Protein AF-A0A2V8PP29-F1 (afdb_monomer_lite)

Structure (mmCIF, N/CA/C/O backbone):
data_AF-A0A2V8PP29-F1
#
_entry.id   AF-A0A2V8PP29-F1
#
loop_
_atom_site.group_PDB
_atom_site.id
_atom_site.type_symbol
_atom_site.label_atom_id
_atom_site.label_alt_id
_atom_site.label_comp_id
_atom_site.label_asym_id
_atom_site.label_entity_id
_atom_site.label_seq_id
_atom_site.pdbx_PDB_ins_code
_atom_site.Cartn_x
_atom_site.Cartn_y
_atom_site.Cartn_z
_atom_site.occupancy
_atom_site.B_iso_or_equiv
_atom_site.auth_seq_id
_atom_site.auth_comp_id
_atom_site.auth_asym_id
_atom_site.auth_atom_id
_atom_site.pdbx_PDB_model_num
ATOM 1 N N . MET A 1 1 ? 47.567 -2.500 -48.270 1.00 52.38 1 MET A N 1
ATOM 2 C CA . MET A 1 1 ? 46.408 -1.607 -48.000 1.00 52.38 1 MET A CA 1
ATOM 3 C C . MET A 1 1 ? 45.112 -2.353 -47.599 1.00 52.38 1 MET A C 1
ATOM 5 O O . MET A 1 1 ? 44.033 -1.820 -47.806 1.00 52.38 1 MET A O 1
ATOM 9 N N . ARG A 1 2 ? 45.159 -3.547 -46.975 1.00 55.22 2 ARG A N 1
ATOM 10 C CA . ARG A 1 2 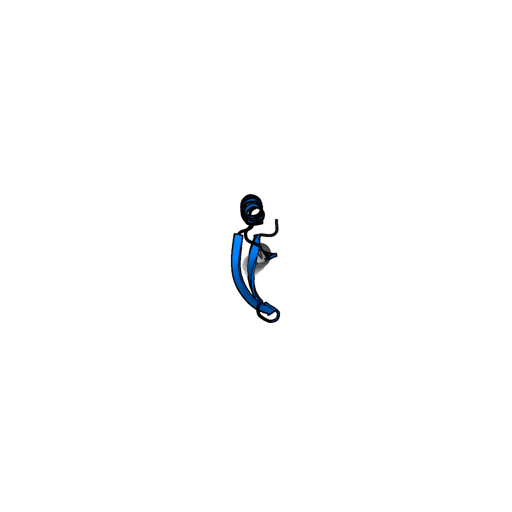? 43.946 -4.342 -46.649 1.00 55.22 2 ARG A CA 1
ATOM 11 C C . ARG A 1 2 ? 43.369 -4.135 -45.236 1.00 55.22 2 ARG A C 1
ATOM 13 O O . ARG A 1 2 ? 42.292 -4.638 -44.964 1.00 55.22 2 ARG A O 1
ATOM 20 N N . SER A 1 3 ? 44.036 -3.395 -44.346 1.00 60.62 3 SER A N 1
ATOM 21 C CA . SER A 1 3 ? 43.660 -3.268 -42.920 1.00 60.62 3 SER A CA 1
ATOM 22 C C . SER A 1 3 ? 42.709 -2.108 -42.585 1.00 60.62 3 SER A C 1
ATOM 24 O O . SER A 1 3 ? 42.136 -2.079 -41.499 1.00 60.62 3 SER A O 1
ATOM 26 N N . ARG A 1 4 ? 42.520 -1.149 -43.500 1.00 62.78 4 ARG A N 1
ATOM 27 C CA . ARG A 1 4 ? 41.631 0.012 -43.312 1.00 62.78 4 ARG A CA 1
ATOM 28 C C . ARG A 1 4 ? 40.140 -0.339 -43.138 1.00 62.78 4 ARG A C 1
ATOM 30 O O . ARG A 1 4 ? 39.552 0.210 -42.211 1.00 62.78 4 ARG A O 1
ATOM 37 N N . PRO A 1 5 ? 39.529 -1.245 -43.931 1.00 70.62 5 PRO A N 1
ATOM 38 C CA . PRO A 1 5 ? 38.112 -1.574 -43.749 1.00 70.62 5 PRO A CA 1
ATOM 39 C C . PRO A 1 5 ? 37.854 -2.320 -42.434 1.00 70.62 5 PRO A C 1
ATOM 41 O O . PRO A 1 5 ? 36.874 -2.039 -41.755 1.00 70.62 5 PRO A O 1
ATOM 44 N N . TYR A 1 6 ? 38.776 -3.190 -42.007 1.00 74.31 6 TYR A N 1
ATOM 45 C CA . TYR A 1 6 ? 38.668 -3.895 -40.725 1.00 74.31 6 TYR A CA 1
ATOM 46 C C . TYR A 1 6 ? 38.729 -2.946 -39.527 1.00 74.31 6 TYR A C 1
ATOM 48 O O . TYR A 1 6 ? 37.986 -3.126 -38.568 1.00 74.31 6 TYR A O 1
ATOM 56 N N . ARG A 1 7 ? 39.561 -1.897 -39.591 1.00 76.12 7 ARG A N 1
ATOM 57 C CA . ARG A 1 7 ? 39.602 -0.860 -38.549 1.00 76.12 7 ARG A CA 1
ATOM 58 C C . ARG A 1 7 ? 38.285 -0.087 -38.461 1.00 76.12 7 ARG A C 1
ATOM 60 O O . ARG A 1 7 ? 37.831 0.179 -37.357 1.00 76.12 7 ARG A O 1
ATOM 67 N N . LEU A 1 8 ? 37.659 0.227 -39.596 1.00 80.62 8 LEU A N 1
ATOM 68 C CA . LEU A 1 8 ? 36.359 0.909 -39.622 1.00 80.62 8 LEU A CA 1
ATOM 69 C C . LEU A 1 8 ? 35.234 0.031 -39.058 1.00 80.62 8 LEU A C 1
ATOM 71 O O . LEU A 1 8 ? 34.430 0.516 -38.267 1.00 80.62 8 LEU A O 1
ATOM 75 N N . LEU A 1 9 ? 35.215 -1.262 -39.395 1.00 83.56 9 LEU A N 1
ATOM 76 C CA . LEU A 1 9 ? 34.246 -2.215 -38.842 1.00 83.56 9 LEU A CA 1
ATOM 77 C C . LEU A 1 9 ? 34.394 -2.375 -37.325 1.00 83.56 9 LEU A C 1
ATOM 79 O O . LEU A 1 9 ? 33.399 -2.420 -36.608 1.00 83.56 9 LEU A O 1
ATOM 83 N N . LEU A 1 10 ? 35.631 -2.412 -36.828 1.00 85.69 10 LEU A N 1
ATOM 84 C CA . LEU A 1 10 ? 35.913 -2.557 -35.400 1.00 85.69 10 LEU A CA 1
ATOM 85 C C . LEU A 1 10 ? 35.485 -1.306 -34.615 1.00 85.69 10 LEU A C 1
ATOM 87 O O . LEU A 1 10 ? 34.885 -1.420 -33.550 1.00 85.69 10 LEU A O 1
ATOM 91 N N . VAL A 1 11 ? 35.705 -0.112 -35.176 1.00 86.06 11 VAL A N 1
ATOM 92 C CA . VAL A 1 11 ? 35.215 1.149 -34.595 1.00 86.06 11 VAL A CA 1
ATOM 93 C C . VAL A 1 11 ? 33.685 1.198 -34.587 1.00 86.06 11 VAL A C 1
ATOM 95 O O . VAL A 1 11 ? 33.099 1.557 -33.569 1.00 86.06 11 VAL A O 1
ATOM 98 N N . ALA A 1 12 ? 33.028 0.783 -35.672 1.00 85.06 12 ALA A N 1
ATOM 99 C CA . ALA A 1 12 ? 31.568 0.721 -35.730 1.00 85.06 12 ALA A CA 1
ATOM 100 C C . ALA A 1 12 ? 30.990 -0.255 -34.689 1.00 85.06 12 ALA A C 1
ATOM 102 O O . ALA A 1 12 ? 30.021 0.077 -34.007 1.00 85.06 12 ALA A O 1
ATOM 103 N N . ALA A 1 13 ? 31.621 -1.419 -34.508 1.00 86.38 13 ALA A N 1
ATOM 104 C CA . ALA A 1 13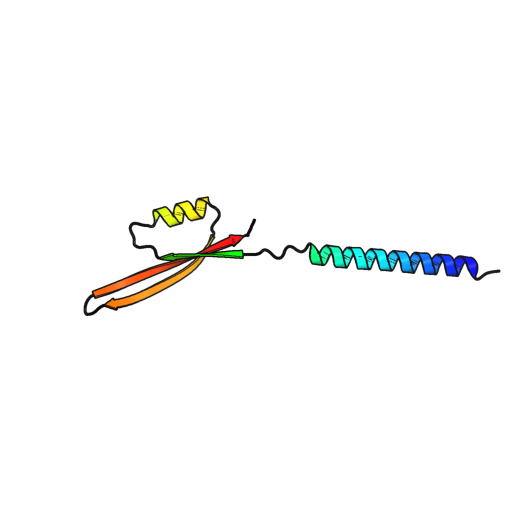 ? 31.229 -2.393 -33.493 1.00 86.38 13 ALA A CA 1
ATOM 105 C C . ALA A 1 13 ? 31.397 -1.846 -32.064 1.00 86.38 13 ALA A C 1
ATOM 107 O O . ALA A 1 13 ? 30.505 -2.019 -31.235 1.00 86.38 13 ALA A O 1
ATOM 108 N N . LEU A 1 14 ? 32.496 -1.137 -31.783 1.00 88.44 14 LEU A N 1
ATOM 109 C CA . LEU A 1 14 ? 32.732 -0.497 -30.483 1.00 88.44 14 LEU A CA 1
ATOM 110 C C . LEU A 1 14 ? 31.696 0.588 -30.172 1.00 88.44 14 LEU A C 1
ATOM 112 O O . LEU A 1 14 ? 31.171 0.631 -29.061 1.00 88.44 14 LEU A O 1
ATOM 116 N N . ILE A 1 15 ? 31.370 1.4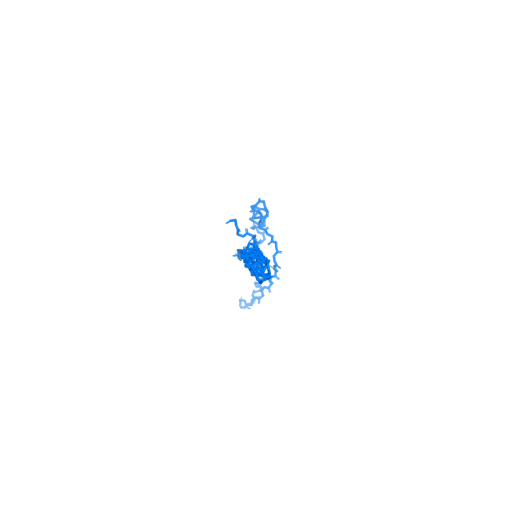39 -31.150 1.00 88.44 15 ILE A N 1
ATOM 117 C CA . ILE A 1 15 ? 30.349 2.485 -30.991 1.00 88.44 15 ILE A CA 1
ATOM 118 C C . ILE A 1 15 ? 28.971 1.852 -30.760 1.00 88.44 15 ILE A C 1
ATOM 120 O O . ILE A 1 15 ? 28.247 2.275 -29.861 1.00 88.44 15 ILE A O 1
ATOM 124 N N . GLY A 1 16 ? 28.628 0.807 -31.519 1.00 87.19 16 GLY A N 1
ATOM 125 C CA . GLY A 1 16 ? 27.386 0.058 -31.327 1.00 87.19 16 GLY A CA 1
ATOM 126 C C . GLY A 1 16 ? 27.281 -0.555 -29.927 1.00 87.19 16 GLY A C 1
ATOM 127 O O . GLY A 1 16 ? 26.256 -0.400 -29.267 1.00 87.19 16 GLY A O 1
ATOM 128 N N . ALA A 1 17 ? 28.355 -1.176 -29.432 1.00 86.12 17 ALA A N 1
ATOM 129 C CA . ALA A 1 17 ? 28.398 -1.744 -28.085 1.00 86.12 17 ALA A CA 1
ATOM 130 C C . ALA A 1 17 ? 28.243 -0.672 -26.990 1.00 86.12 17 ALA A C 1
ATOM 132 O O . ALA A 1 17 ? 27.493 -0.870 -26.037 1.00 86.12 17 ALA A O 1
ATOM 133 N N . LEU A 1 18 ? 28.890 0.487 -27.148 1.00 87.31 18 LEU A N 1
ATOM 134 C CA . LEU A 1 18 ? 28.755 1.625 -26.231 1.00 87.31 18 LEU A CA 1
ATOM 135 C C . LEU A 1 18 ? 27.318 2.156 -26.167 1.00 87.31 18 LEU A C 1
ATOM 137 O O . LEU A 1 18 ? 26.806 2.402 -25.075 1.00 87.31 18 LEU A O 1
ATOM 141 N N . LEU A 1 19 ? 26.652 2.294 -27.316 1.00 84.75 19 LEU A N 1
ATOM 142 C CA . LEU A 1 19 ? 25.259 2.745 -27.385 1.00 84.75 19 LEU A CA 1
ATOM 143 C C . LEU A 1 19 ? 24.300 1.743 -26.728 1.00 84.75 19 LEU A C 1
ATOM 145 O O . LEU A 1 19 ? 23.395 2.149 -25.997 1.00 84.75 19 LEU A O 1
ATOM 149 N N . LEU A 1 20 ? 24.528 0.442 -26.928 1.00 84.50 20 LEU A N 1
ATOM 150 C CA . LEU A 1 20 ? 23.742 -0.607 -26.277 1.00 84.50 20 LEU A CA 1
ATOM 151 C C . LEU A 1 20 ? 23.927 -0.577 -24.755 1.00 84.50 20 LEU A C 1
ATOM 153 O O . LEU A 1 20 ? 22.933 -0.522 -24.032 1.00 84.50 20 LEU A O 1
ATOM 157 N N . CYS A 1 21 ? 25.165 -0.504 -24.258 1.00 82.31 21 CYS A N 1
ATOM 158 C CA . CYS A 1 21 ? 25.440 -0.374 -22.823 1.00 82.31 21 CYS A CA 1
ATOM 159 C C . CYS A 1 21 ? 24.784 0.875 -22.215 1.00 82.31 21 CYS A C 1
ATOM 161 O O . CYS A 1 21 ? 24.227 0.810 -21.119 1.00 82.31 21 CYS A O 1
ATOM 163 N N . TRP A 1 22 ? 24.794 2.001 -22.936 1.00 79.69 22 TRP A N 1
ATOM 164 C CA . TRP A 1 22 ? 24.135 3.228 -22.487 1.00 79.69 22 TRP A CA 1
ATOM 165 C C . TRP A 1 22 ? 22.614 3.067 -22.398 1.00 79.69 22 TRP A C 1
ATOM 167 O O . TRP A 1 22 ? 21.998 3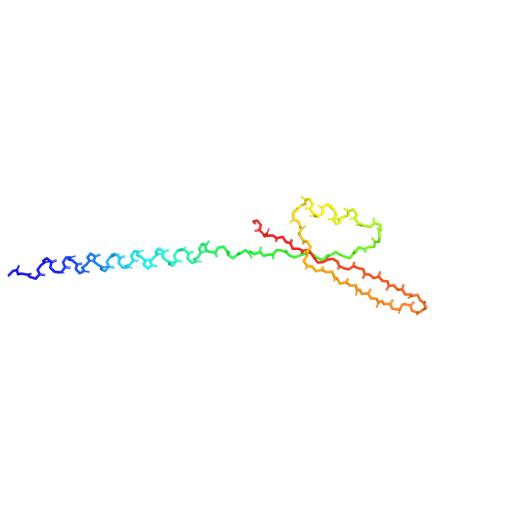.520 -21.432 1.00 79.69 22 TRP A O 1
ATOM 177 N N . SER A 1 23 ? 21.998 2.406 -23.382 1.00 75.75 23 SER A N 1
ATOM 178 C CA . SER A 1 23 ? 20.551 2.166 -23.394 1.00 75.75 23 SER A CA 1
ATOM 179 C C . SER A 1 23 ? 20.099 1.260 -22.245 1.00 75.75 23 SER A C 1
ATOM 181 O O . SER A 1 23 ? 19.132 1.594 -21.563 1.00 75.75 23 SER A O 1
ATOM 183 N N . VAL A 1 24 ? 20.848 0.188 -21.955 1.00 74.69 24 VAL A N 1
ATOM 184 C CA . VAL A 1 24 ? 20.568 -0.727 -20.836 1.00 74.69 24 VAL A CA 1
ATOM 185 C C . VAL A 1 24 ? 20.695 0.003 -19.498 1.00 74.69 24 VAL A C 1
ATOM 187 O O . VAL A 1 24 ? 19.777 -0.046 -18.682 1.00 74.69 24 VAL A O 1
ATOM 190 N N . TYR A 1 25 ? 21.772 0.770 -19.304 1.00 71.06 25 TYR A N 1
ATOM 191 C CA . TYR A 1 25 ? 21.977 1.549 -18.080 1.00 71.06 25 TYR A CA 1
ATOM 192 C C . TYR A 1 25 ? 20.894 2.625 -17.871 1.00 71.06 25 TYR A C 1
ATOM 194 O O . TYR A 1 25 ? 20.413 2.846 -16.756 1.00 71.06 25 TYR A O 1
ATOM 202 N N . ALA A 1 26 ? 20.465 3.295 -18.945 1.00 65.56 26 ALA A N 1
ATOM 203 C CA . ALA A 1 26 ? 19.375 4.267 -18.886 1.00 65.56 26 ALA A CA 1
ATOM 204 C C . ALA A 1 26 ? 18.016 3.607 -18.588 1.00 65.56 26 ALA A C 1
ATOM 206 O O . ALA A 1 26 ? 17.178 4.208 -17.911 1.00 65.56 26 ALA A O 1
ATOM 207 N N . GLN A 1 27 ? 17.798 2.381 -19.069 1.00 61.62 27 GLN A N 1
ATOM 208 C CA . GLN A 1 27 ? 16.569 1.625 -18.846 1.00 61.62 27 GLN A CA 1
ATOM 209 C C . GLN A 1 27 ? 16.477 1.088 -17.411 1.00 61.62 27 GLN A C 1
ATOM 211 O O . GLN A 1 27 ? 15.413 1.195 -16.803 1.00 61.62 27 GLN A O 1
ATOM 216 N N . GLU A 1 28 ? 17.582 0.627 -16.817 1.00 59.66 28 GLU A N 1
ATOM 217 C CA . GLU A 1 28 ? 17.625 0.241 -15.396 1.00 59.66 28 GLU A CA 1
ATOM 218 C C . GLU A 1 28 ? 17.304 1.417 -14.465 1.00 59.66 28 GLU A C 1
ATOM 220 O O . GLU A 1 28 ? 16.536 1.262 -13.517 1.00 59.66 28 GLU A O 1
ATOM 225 N N . LYS A 1 29 ? 17.793 2.628 -14.768 1.00 56.75 29 LYS A N 1
ATOM 226 C CA . LYS A 1 29 ? 17.434 3.835 -13.999 1.00 56.75 29 LYS A CA 1
ATOM 227 C C . LYS A 1 29 ? 15.966 4.243 -14.136 1.00 56.75 29 LYS A C 1
ATOM 229 O O . LYS A 1 29 ? 15.439 4.892 -13.235 1.00 56.75 29 LYS A O 1
ATOM 234 N N . LYS A 1 30 ? 15.310 3.890 -15.245 1.00 54.81 30 LYS A N 1
ATOM 235 C CA . LYS A 1 30 ? 13.881 4.152 -15.477 1.00 54.81 30 LYS A CA 1
ATOM 236 C C . LYS A 1 30 ? 12.964 3.041 -14.970 1.00 54.81 30 LYS A C 1
ATOM 238 O O . LYS A 1 30 ? 11.751 3.244 -14.988 1.00 54.81 30 LYS A O 1
ATOM 243 N N . SER A 1 31 ? 13.505 1.914 -14.498 1.00 53.25 31 SER A N 1
ATOM 244 C CA . SER A 1 31 ? 12.735 0.892 -13.787 1.00 53.25 31 SER A CA 1
ATOM 245 C C . SER A 1 31 ? 12.300 1.464 -12.442 1.00 53.25 31 SER A C 1
ATOM 247 O O . SER A 1 31 ? 12.982 1.359 -11.424 1.00 53.25 31 SER A O 1
ATOM 249 N N . SER A 1 32 ? 11.174 2.166 -12.507 1.00 57.28 32 SER A N 1
ATOM 250 C CA . SER A 1 32 ? 10.466 2.877 -11.460 1.00 57.28 32 SER A CA 1
ATOM 251 C C . SER A 1 32 ? 10.578 2.168 -10.118 1.00 57.28 32 SER A C 1
ATOM 253 O O . SER A 1 32 ? 9.886 1.183 -9.846 1.00 57.28 32 SER A O 1
ATOM 255 N N . ARG A 1 33 ? 11.430 2.695 -9.242 1.00 64.25 33 ARG A N 1
ATOM 256 C CA . ARG A 1 33 ? 11.349 2.372 -7.826 1.00 64.25 33 ARG A CA 1
ATOM 257 C C . ARG A 1 33 ? 10.045 2.997 -7.344 1.00 64.25 33 ARG A C 1
ATOM 259 O O . ARG A 1 33 ? 10.010 4.193 -7.083 1.00 64.25 33 ARG A O 1
ATOM 266 N N . ILE A 1 34 ? 8.965 2.216 -7.325 1.00 68.88 34 ILE A N 1
ATOM 267 C CA . ILE A 1 34 ? 7.681 2.648 -6.770 1.00 68.88 34 ILE A CA 1
ATOM 268 C C . ILE A 1 34 ? 7.955 2.955 -5.301 1.00 68.88 34 ILE A C 1
ATOM 270 O O . ILE A 1 34 ? 8.173 2.054 -4.488 1.00 68.88 34 ILE A O 1
ATOM 274 N N . VAL A 1 35 ? 8.059 4.242 -4.985 1.00 79.88 35 VAL A N 1
ATOM 275 C CA . VAL A 1 35 ? 8.222 4.702 -3.612 1.00 79.88 35 VAL A CA 1
ATOM 276 C C . VAL A 1 35 ? 6.843 4.613 -2.981 1.00 79.88 35 VAL A C 1
ATOM 278 O O . VAL A 1 35 ? 5.894 5.197 -3.488 1.00 79.88 35 VAL A O 1
ATOM 281 N N . TRP A 1 36 ? 6.719 3.847 -1.905 1.00 85.88 36 TRP A N 1
ATOM 282 C CA . TRP A 1 36 ? 5.460 3.699 -1.186 1.00 85.88 36 TRP A CA 1
ATOM 283 C C . TRP A 1 36 ? 5.397 4.704 -0.040 1.00 85.88 36 TRP A C 1
ATOM 285 O O . TRP A 1 36 ? 6.337 4.816 0.748 1.00 85.88 36 TRP A O 1
ATOM 295 N N . GLU A 1 37 ? 4.286 5.427 0.054 1.00 87.44 37 GLU A N 1
ATOM 296 C CA . GLU A 1 37 ? 3.924 6.212 1.231 1.00 87.44 37 GLU A CA 1
ATOM 297 C C . GLU A 1 37 ? 3.109 5.334 2.174 1.00 87.44 37 GLU A C 1
ATOM 299 O O . GLU A 1 37 ? 2.257 4.572 1.718 1.00 87.44 37 GLU A O 1
ATOM 304 N N . TYR A 1 38 ? 3.350 5.452 3.481 1.00 87.56 38 TYR A N 1
ATOM 305 C CA . TYR A 1 38 ? 2.639 4.694 4.508 1.00 87.56 38 TYR A CA 1
ATOM 306 C C . TYR A 1 38 ? 1.956 5.642 5.489 1.00 87.56 38 TYR A C 1
ATOM 308 O O . TYR A 1 38 ? 2.532 6.654 5.889 1.00 87.56 38 TYR A O 1
ATOM 316 N N . ARG A 1 39 ? 0.734 5.299 5.899 1.00 85.56 39 ARG A N 1
ATOM 317 C CA . ARG A 1 39 ? -0.043 6.040 6.896 1.00 85.56 39 ARG A CA 1
ATOM 318 C C . ARG A 1 39 ? -0.684 5.062 7.873 1.00 85.56 39 ARG A C 1
ATOM 320 O O . ARG A 1 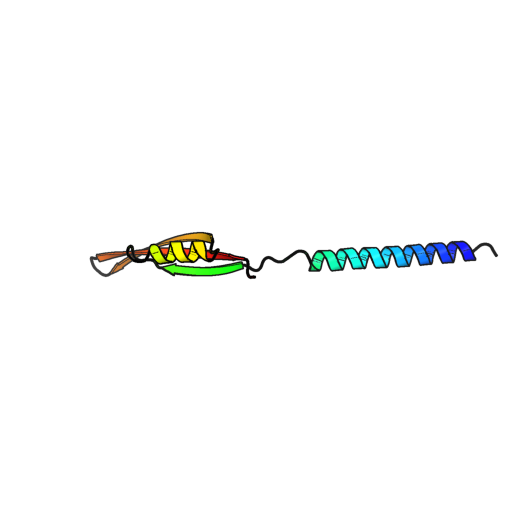39 ? -1.276 4.072 7.463 1.00 85.56 39 ARG A O 1
ATOM 327 N N . MET A 1 40 ? -0.575 5.356 9.163 1.00 86.94 40 MET A N 1
ATOM 328 C CA . MET A 1 40 ? -1.216 4.599 10.236 1.00 86.94 40 MET A CA 1
ATOM 329 C C . MET A 1 40 ? -2.429 5.379 10.742 1.00 86.94 40 MET A C 1
ATOM 331 O O . MET A 1 40 ? -2.331 6.586 10.961 1.00 86.94 40 MET A O 1
ATOM 335 N N . VAL A 1 41 ? -3.554 4.694 10.934 1.00 84.94 41 VAL A N 1
ATOM 336 C CA . VAL A 1 41 ? -4.775 5.273 11.502 1.00 84.94 41 VAL A CA 1
ATOM 337 C C . VAL A 1 41 ? -5.307 4.333 12.576 1.00 84.94 41 VAL A C 1
ATOM 339 O O . VAL A 1 41 ? -5.649 3.188 12.292 1.00 84.94 41 VAL A O 1
ATOM 342 N N . SER A 1 42 ? -5.371 4.808 13.816 1.00 80.69 42 SER A N 1
ATOM 343 C CA . SER A 1 42 ? -6.123 4.150 14.884 1.00 80.69 42 SER A CA 1
ATOM 344 C C . SER A 1 42 ? -7.571 4.610 14.795 1.00 80.69 42 SER A C 1
ATOM 346 O O . SER A 1 42 ? -7.823 5.807 14.895 1.00 80.69 42 SER A O 1
ATOM 348 N N . VAL A 1 43 ? -8.503 3.688 14.585 1.00 72.00 43 VAL A N 1
ATOM 349 C CA . VAL A 1 43 ? -9.920 4.018 14.390 1.00 72.00 43 VAL A CA 1
ATOM 350 C C . VAL A 1 43 ? -10.698 3.467 15.577 1.00 72.00 43 VAL A C 1
ATOM 352 O O . VAL A 1 43 ? -10.678 2.260 15.829 1.00 72.00 43 VAL A O 1
ATOM 355 N N . GLN A 1 44 ? -11.379 4.347 16.312 1.00 68.56 44 GLN A N 1
ATOM 356 C CA . GLN A 1 44 ? -12.501 3.945 17.165 1.00 68.56 44 GLN A CA 1
ATOM 357 C C . GLN A 1 44 ? -13.747 3.792 16.282 1.00 68.56 44 GLN A C 1
ATOM 359 O O . GLN A 1 44 ? -13.813 4.411 15.227 1.00 68.56 44 GLN A O 1
ATOM 364 N N . TRP A 1 45 ? -14.717 2.953 16.658 1.00 64.00 45 TRP A N 1
ATOM 365 C CA . TRP A 1 45 ? -15.848 2.560 15.793 1.00 64.00 45 TRP A CA 1
ATOM 366 C C . TRP A 1 45 ? -16.611 3.727 15.119 1.00 64.00 45 TRP A C 1
ATOM 368 O O . TRP A 1 45 ? -17.138 3.532 14.028 1.00 64.00 45 TRP A O 1
ATOM 378 N N . ASP A 1 46 ? -16.597 4.935 15.692 1.00 64.75 46 ASP A N 1
ATOM 379 C CA . ASP A 1 46 ? -17.192 6.150 15.103 1.00 64.75 46 ASP A CA 1
ATOM 380 C C . ASP A 1 46 ? -16.387 6.779 13.946 1.00 64.75 46 ASP A C 1
ATOM 382 O O . ASP A 1 46 ? -16.897 7.615 13.204 1.00 64.75 46 ASP A O 1
ATOM 386 N N . GLU A 1 47 ? -15.133 6.382 13.740 1.00 71.00 47 GLU A N 1
ATOM 387 C CA . GLU A 1 47 ? -14.222 7.000 12.768 1.00 71.00 47 GLU A CA 1
ATOM 388 C C . GLU A 1 47 ? -14.042 6.176 11.480 1.00 71.00 47 GLU A C 1
ATOM 390 O O . GLU A 1 47 ? -13.150 6.452 10.676 1.00 71.00 47 GLU A O 1
ATOM 395 N N . ILE A 1 48 ? -14.893 5.168 11.248 1.00 74.25 48 ILE A N 1
ATOM 396 C CA . ILE A 1 48 ? -14.841 4.303 10.052 1.00 74.25 48 ILE A CA 1
ATOM 397 C C . ILE A 1 48 ? -14.992 5.119 8.756 1.00 74.25 48 ILE A C 1
ATOM 399 O O . ILE A 1 48 ? -14.386 4.782 7.736 1.00 74.25 48 ILE A O 1
ATOM 403 N N . SER A 1 49 ? -15.727 6.233 8.796 1.00 79.62 49 SER A N 1
ATOM 404 C CA . SER A 1 49 ? -15.863 7.173 7.675 1.00 79.62 49 SER A CA 1
ATOM 405 C C . SER A 1 49 ? -14.511 7.683 7.158 1.00 79.62 49 SER A C 1
ATOM 407 O O . SER A 1 49 ? -14.315 7.759 5.944 1.00 79.62 49 SER A O 1
ATOM 409 N N . LYS A 1 50 ? -13.530 7.909 8.045 1.00 82.50 50 LYS A N 1
ATOM 410 C CA . LYS A 1 50 ? -12.173 8.339 7.665 1.00 82.50 50 LYS A CA 1
ATOM 411 C C . LYS A 1 50 ? -11.447 7.293 6.814 1.00 82.50 50 LYS A C 1
ATOM 413 O O . LYS A 1 50 ? -10.692 7.660 5.918 1.00 82.50 50 LYS A O 1
ATOM 418 N N . LEU A 1 51 ? -11.667 5.993 7.046 1.00 83.19 51 LEU A N 1
ATOM 419 C CA . LEU A 1 51 ? -11.068 4.936 6.214 1.00 83.19 51 LEU A CA 1
ATOM 420 C C . LEU A 1 51 ? -11.638 4.951 4.795 1.00 83.19 51 LEU A C 1
ATOM 422 O O . LEU A 1 51 ? -10.885 4.789 3.835 1.00 83.19 51 LEU A O 1
ATOM 426 N N . SER A 1 52 ? -12.945 5.188 4.660 1.00 85.00 52 SER A N 1
ATOM 427 C CA . SER A 1 52 ? -13.598 5.301 3.353 1.00 85.00 52 SER A CA 1
ATOM 428 C C . SER A 1 52 ? -13.070 6.499 2.559 1.00 85.00 52 SER A C 1
ATOM 430 O O . SER A 1 52 ? -12.801 6.376 1.364 1.00 85.00 52 SER A O 1
ATOM 432 N N . GLU A 1 53 ? -12.874 7.646 3.214 1.00 88.12 53 GLU A N 1
ATOM 433 C CA . GLU A 1 53 ? -12.279 8.835 2.589 1.00 88.12 53 GLU A CA 1
ATOM 434 C C . GLU A 1 53 ? -10.837 8.583 2.127 1.00 88.12 53 GLU A C 1
ATOM 436 O O . GLU A 1 53 ? -10.452 8.986 1.029 1.00 88.12 53 GLU A O 1
ATOM 441 N N . LEU A 1 54 ? -10.038 7.874 2.930 1.00 87.88 54 LEU A N 1
ATOM 442 C CA . LEU A 1 54 ? -8.666 7.514 2.566 1.00 87.88 54 LEU A CA 1
ATOM 443 C C . LEU A 1 54 ? -8.638 6.560 1.366 1.00 87.88 54 LEU A C 1
ATOM 445 O O . LEU A 1 54 ? -7.819 6.749 0.465 1.00 87.88 54 LEU A O 1
ATOM 449 N N . GLY A 1 55 ? -9.571 5.607 1.297 1.00 85.62 55 GLY A N 1
ATOM 450 C CA . GLY A 1 55 ? -9.762 4.761 0.118 1.00 85.62 55 GLY A CA 1
ATOM 451 C C . GLY A 1 55 ? -10.039 5.579 -1.147 1.00 85.62 55 GLY A C 1
ATOM 452 O O . GLY A 1 55 ? -9.399 5.365 -2.175 1.00 85.62 55 GLY A O 1
ATOM 453 N N . ALA A 1 56 ? -10.911 6.591 -1.062 1.00 87.94 56 ALA A N 1
ATOM 454 C CA . ALA A 1 56 ? -11.189 7.501 -2.178 1.00 87.94 56 ALA A CA 1
ATOM 455 C C . ALA A 1 56 ? -9.967 8.350 -2.592 1.00 87.94 56 ALA A C 1
ATOM 457 O O . ALA A 1 56 ? -9.824 8.705 -3.759 1.00 87.94 56 ALA A O 1
ATOM 458 N N . GLN A 1 57 ? -9.047 8.632 -1.663 1.00 88.62 57 GLN A N 1
ATOM 459 C CA . GLN A 1 57 ? -7.763 9.303 -1.922 1.00 88.62 57 GLN A CA 1
ATOM 460 C C . GLN A 1 57 ? -6.667 8.361 -2.468 1.00 88.62 57 GLN A C 1
ATOM 462 O O . GLN A 1 57 ? -5.501 8.765 -2.590 1.00 88.62 57 GLN A O 1
ATOM 467 N N . GLY A 1 58 ? -7.023 7.109 -2.774 1.00 87.81 58 GLY A N 1
ATOM 468 C CA . GLY A 1 58 ? -6.124 6.100 -3.328 1.00 87.81 58 GLY A CA 1
ATOM 469 C C . GLY A 1 58 ? -5.251 5.397 -2.290 1.00 87.81 58 GLY A C 1
ATOM 470 O O . GLY A 1 58 ? -4.261 4.777 -2.666 1.00 87.81 58 GLY A O 1
ATOM 471 N N . TRP A 1 59 ? -5.562 5.507 -0.996 1.00 91.75 59 TRP A N 1
ATOM 472 C CA . TRP A 1 59 ? -4.883 4.712 0.024 1.00 91.75 59 TRP A CA 1
ATOM 473 C C . TRP A 1 59 ? -5.417 3.279 0.033 1.00 91.75 59 TRP A C 1
ATOM 475 O O . TRP A 1 59 ? -6.615 3.044 0.159 1.00 91.75 59 TRP A O 1
ATOM 485 N N . GLU A 1 60 ? -4.509 2.317 -0.039 1.00 90.12 60 GLU A N 1
ATOM 486 C CA . GLU A 1 60 ? -4.799 0.889 0.015 1.00 90.12 60 GLU A CA 1
ATOM 487 C C . GLU A 1 60 ? -4.509 0.329 1.405 1.00 90.12 60 GLU A C 1
ATOM 489 O O . GLU A 1 60 ? -3.532 0.713 2.053 1.00 90.12 60 GLU A O 1
ATOM 494 N N . LEU A 1 61 ? -5.313 -0.635 1.855 1.00 88.75 61 LEU A N 1
ATOM 495 C CA . LEU A 1 61 ? -5.055 -1.336 3.107 1.00 88.75 61 LEU A CA 1
ATOM 496 C C . LEU A 1 61 ? -3.828 -2.246 2.971 1.00 88.75 61 LEU A C 1
ATOM 498 O O . LEU A 1 61 ? -3.801 -3.151 2.142 1.00 88.75 61 LEU A O 1
ATOM 502 N N . ALA A 1 62 ? -2.813 -2.012 3.801 1.00 88.31 62 ALA A N 1
ATOM 503 C CA . ALA A 1 62 ? -1.590 -2.806 3.835 1.00 88.31 62 ALA A CA 1
ATOM 504 C C . ALA A 1 62 ? -1.640 -3.879 4.929 1.00 88.31 62 ALA A C 1
ATOM 506 O O . ALA A 1 62 ? -1.311 -5.036 4.681 1.00 88.31 62 ALA A O 1
ATOM 507 N N . PHE A 1 63 ? -2.030 -3.491 6.145 1.00 87.12 63 PHE A N 1
ATOM 508 C CA . PHE A 1 63 ? -2.059 -4.377 7.307 1.00 87.12 63 PHE A CA 1
ATOM 509 C C . PHE A 1 63 ? -3.030 -3.849 8.366 1.00 87.12 63 PHE A C 1
ATOM 511 O O . PHE A 1 63 ? -3.249 -2.643 8.466 1.00 87.12 63 PHE A O 1
ATOM 518 N N . VAL A 1 64 ? -3.590 -4.741 9.182 1.00 87.88 64 VAL A N 1
ATOM 519 C CA . VAL A 1 64 ? -4.435 -4.377 10.326 1.00 87.88 64 VAL A CA 1
ATOM 520 C C . VAL A 1 64 ? -3.847 -5.003 11.577 1.00 87.88 64 VAL A C 1
ATOM 522 O O . VAL A 1 64 ? -3.625 -6.212 11.623 1.00 87.88 64 VAL A O 1
ATOM 525 N N . ARG A 1 65 ? -3.621 -4.187 12.607 1.00 87.31 65 ARG A N 1
ATOM 526 C CA . ARG A 1 65 ? -3.188 -4.642 13.926 1.00 87.31 65 ARG A CA 1
ATOM 527 C C . ARG A 1 65 ? -4.289 -4.372 14.934 1.00 87.31 65 ARG A C 1
ATOM 529 O O . ARG A 1 65 ? -4.783 -3.254 15.030 1.00 87.31 65 ARG A O 1
ATOM 536 N N . LYS A 1 66 ? -4.641 -5.389 15.712 1.00 86.62 66 LYS A N 1
ATOM 537 C CA . LYS A 1 66 ? -5.471 -5.216 16.900 1.00 86.62 66 LYS A CA 1
ATOM 538 C C . LYS A 1 66 ? -4.560 -5.184 18.118 1.00 86.62 66 LYS A C 1
ATOM 540 O O . LYS A 1 66 ? -3.776 -6.109 18.318 1.00 86.62 66 LYS A O 1
ATOM 545 N N . GLU A 1 67 ? -4.672 -4.130 18.904 1.00 87.19 67 GLU A N 1
ATOM 546 C CA . GLU A 1 67 ? -4.019 -4.013 20.200 1.00 87.19 67 GLU A CA 1
ATOM 547 C C . GLU A 1 67 ? -5.093 -4.058 21.280 1.00 87.19 67 GLU A C 1
ATOM 549 O O . GLU A 1 67 ? -6.153 -3.441 21.162 1.00 87.19 67 GLU A O 1
ATOM 554 N N . GLU A 1 68 ? -4.843 -4.862 22.304 1.00 85.81 68 GLU A N 1
ATOM 555 C CA . GLU A 1 68 ? -5.720 -4.981 23.457 1.00 85.81 68 GLU A CA 1
ATOM 556 C C . GLU A 1 68 ? -4.919 -4.614 24.695 1.00 85.81 68 GLU A C 1
ATOM 558 O O . GLU A 1 68 ? -3.871 -5.200 24.959 1.00 85.81 68 GLU A O 1
ATOM 563 N N . GLU A 1 69 ? -5.420 -3.639 25.437 1.00 84.06 69 GLU A N 1
ATOM 564 C CA . GLU A 1 69 ? -4.793 -3.139 26.649 1.00 84.06 69 GLU A CA 1
ATOM 565 C C . GLU A 1 69 ? -5.800 -3.213 27.798 1.00 84.06 69 GLU A C 1
ATOM 567 O O . GLU A 1 69 ? -6.985 -2.905 27.639 1.00 84.06 69 GLU A O 1
ATOM 572 N N . MET A 1 70 ? -5.341 -3.677 28.959 1.00 80.38 70 MET A N 1
ATOM 573 C CA . MET A 1 70 ? -6.154 -3.753 30.171 1.00 80.38 70 MET A CA 1
ATOM 574 C C . MET A 1 70 ? -5.848 -2.525 31.027 1.00 80.38 70 MET A C 1
ATOM 576 O O . MET A 1 70 ? -4.800 -2.453 31.666 1.00 80.38 70 MET A O 1
ATOM 580 N N . LEU A 1 71 ? -6.763 -1.556 31.043 1.00 80.81 71 LEU A N 1
ATOM 581 C CA . LEU A 1 71 ? -6.686 -0.376 31.904 1.00 80.81 71 LEU A CA 1
ATOM 582 C C . LEU A 1 71 ? -7.495 -0.661 33.176 1.00 80.81 71 LEU A C 1
ATOM 584 O O . LEU A 1 71 ? -8.699 -0.407 33.256 1.00 80.81 71 LEU A O 1
ATOM 588 N N . GLY A 1 72 ? -6.838 -1.273 34.165 1.00 83.38 72 GLY A N 1
ATOM 589 C CA . GLY A 1 72 ? -7.498 -1.777 35.373 1.00 83.38 72 GLY A CA 1
ATOM 590 C C . GLY A 1 72 ? -8.436 -2.946 35.053 1.00 83.38 72 GLY A C 1
ATOM 591 O O . GLY A 1 72 ? -7.991 -3.967 34.537 1.00 83.38 72 GLY A O 1
ATOM 592 N N . ASN A 1 73 ? -9.736 -2.789 35.332 1.00 86.69 73 ASN A N 1
ATOM 593 C CA . ASN A 1 73 ? -10.769 -3.793 35.020 1.00 86.69 73 ASN A CA 1
ATOM 594 C C . ASN A 1 73 ? -11.439 -3.587 33.650 1.00 86.69 73 ASN A C 1
ATOM 596 O O . ASN A 1 73 ? -12.351 -4.336 33.298 1.00 86.69 73 ASN A O 1
ATOM 600 N N . VAL A 1 74 ? -11.032 -2.572 32.884 1.00 78.19 74 VAL A N 1
ATOM 601 C CA . VAL A 1 74 ? -11.635 -2.259 31.585 1.00 78.19 74 VAL A CA 1
ATOM 602 C C . VAL A 1 74 ? -10.713 -2.736 30.468 1.00 78.19 74 VAL A C 1
ATOM 604 O O . VAL A 1 74 ? -9.539 -2.369 30.410 1.00 78.19 74 VAL A O 1
ATOM 607 N N . ARG A 1 75 ? -11.257 -3.549 29.556 1.00 78.25 75 ARG A N 1
ATOM 608 C CA . ARG A 1 75 ? -10.558 -3.986 28.343 1.00 78.25 75 ARG A CA 1
ATOM 609 C C . ARG A 1 75 ? -10.730 -2.930 27.258 1.00 78.25 75 ARG A C 1
ATOM 611 O O . ARG A 1 75 ? -11.834 -2.740 26.753 1.00 78.25 75 ARG A O 1
ATOM 618 N N . HIS A 1 76 ? -9.642 -2.272 26.884 1.00 80.06 76 HIS A N 1
ATOM 619 C CA . HIS A 1 76 ? -9.587 -1.395 25.724 1.00 80.06 76 HIS A CA 1
ATOM 620 C C . HIS A 1 76 ? -9.088 -2.190 24.519 1.00 80.06 76 HIS A C 1
ATOM 622 O O . HIS A 1 76 ? -8.058 -2.854 24.582 1.00 80.06 76 HIS A O 1
ATOM 628 N N . SER A 1 77 ? -9.826 -2.137 23.412 1.00 80.50 77 SER A N 1
ATOM 629 C CA . SER A 1 77 ? -9.390 -2.709 22.139 1.00 80.50 77 SER A CA 1
ATOM 630 C C . SER A 1 77 ? -9.251 -1.607 21.100 1.00 80.50 77 SER A C 1
ATOM 632 O O . SER A 1 77 ? -10.249 -0.988 20.728 1.00 80.50 77 SER A O 1
ATOM 634 N N . THR A 1 78 ? -8.037 -1.406 20.606 1.00 82.69 78 THR A N 1
ATOM 635 C CA . THR A 1 78 ? -7.723 -0.442 19.552 1.00 82.69 78 THR A CA 1
ATOM 636 C C . THR A 1 78 ? -7.432 -1.200 18.266 1.00 82.69 78 THR A C 1
ATOM 638 O O . THR A 1 78 ? -6.638 -2.142 18.251 1.00 82.69 78 THR A O 1
ATOM 641 N N . VAL A 1 79 ? -8.073 -0.799 17.169 1.00 85.94 79 VAL A N 1
ATOM 642 C CA . VAL A 1 79 ? -7.765 -1.331 15.839 1.00 85.94 79 VAL A CA 1
ATOM 643 C C . VAL A 1 79 ? -6.974 -0.284 15.071 1.00 85.94 79 VAL A C 1
ATOM 645 O O . VAL A 1 79 ? -7.410 0.854 14.896 1.00 85.94 79 VAL A O 1
ATOM 648 N N . ILE A 1 80 ? -5.788 -0.683 14.632 1.00 87.75 80 ILE A N 1
ATOM 649 C CA . ILE A 1 80 ? -4.847 0.137 13.887 1.00 87.75 80 ILE A CA 1
ATOM 650 C C . ILE A 1 80 ? -4.820 -0.362 12.447 1.00 87.75 80 ILE A C 1
ATOM 652 O O . ILE A 1 80 ? -4.484 -1.516 12.175 1.00 87.75 80 ILE A O 1
ATOM 656 N N . TYR A 1 81 ? -5.129 0.532 11.520 1.00 88.62 81 TYR A N 1
ATOM 657 C CA . TYR A 1 81 ? -5.084 0.296 10.087 1.00 88.62 81 TYR A CA 1
ATOM 658 C C . TYR A 1 81 ? -3.818 0.929 9.520 1.00 88.62 81 TYR A C 1
ATOM 660 O O . TYR A 1 81 ? -3.586 2.131 9.657 1.00 88.62 81 TYR A O 1
ATOM 668 N N . TYR A 1 82 ? -2.995 0.115 8.872 1.00 89.12 82 TYR A N 1
ATOM 669 C CA . TYR A 1 82 ? -1.843 0.567 8.109 1.00 89.12 82 TYR A CA 1
ATOM 670 C C . TYR A 1 8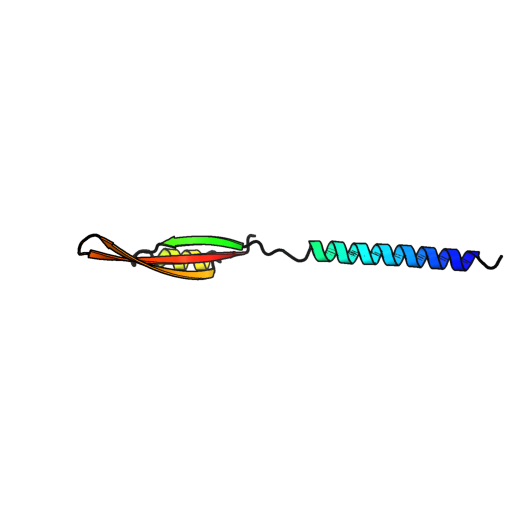2 ? -2.237 0.629 6.646 1.00 89.12 82 TYR A C 1
ATOM 672 O O . TYR A 1 82 ? -2.632 -0.375 6.052 1.00 89.12 82 TYR A O 1
ATOM 680 N N . LEU A 1 83 ? -2.114 1.813 6.070 1.00 91.75 83 LEU A N 1
ATOM 681 C CA . LEU A 1 83 ? -2.441 2.108 4.691 1.00 91.75 83 LEU A CA 1
ATOM 682 C C . LEU A 1 83 ? -1.166 2.414 3.910 1.00 91.75 83 LEU A C 1
ATOM 684 O O . LEU A 1 83 ? -0.211 2.971 4.458 1.00 91.75 83 LEU A O 1
ATOM 688 N N . LYS A 1 84 ? -1.166 2.083 2.622 1.00 91.62 84 LYS A N 1
ATOM 689 C CA . LYS A 1 84 ? -0.087 2.397 1.687 1.00 91.62 84 LYS A CA 1
ATOM 690 C C . LYS A 1 84 ? -0.635 3.045 0.422 1.00 91.62 84 LYS A C 1
ATOM 692 O O . LYS A 1 84 ? -1.770 2.790 0.040 1.00 91.62 84 LYS A O 1
ATOM 697 N N . ARG A 1 85 ? 0.176 3.849 -0.253 1.00 91.06 85 ARG A N 1
ATOM 698 C CA . ARG A 1 85 ? -0.154 4.422 -1.565 1.00 91.06 85 ARG A CA 1
ATOM 699 C C . ARG A 1 85 ? 1.124 4.622 -2.380 1.00 91.06 85 ARG A C 1
ATOM 701 O O . ARG A 1 85 ? 2.153 4.943 -1.779 1.00 91.06 85 ARG A O 1
ATOM 708 N N . PRO A 1 86 ? 1.111 4.442 -3.712 1.00 86.44 86 PRO A N 1
ATOM 709 C CA . PRO A 1 86 ? 2.244 4.843 -4.534 1.00 86.44 86 PRO A CA 1
ATOM 710 C C . PRO A 1 86 ? 2.449 6.358 -4.427 1.00 86.44 86 PRO A C 1
ATOM 712 O O . PRO A 1 86 ? 1.510 7.140 -4.584 1.00 86.44 86 PRO A O 1
ATOM 715 N N . LYS A 1 87 ? 3.682 6.771 -4.143 1.00 78.38 87 LYS A N 1
ATOM 716 C CA . LYS A 1 87 ? 4.084 8.173 -4.158 1.00 78.38 87 LYS A CA 1
ATOM 717 C C . LYS A 1 87 ? 3.995 8.682 -5.594 1.00 78.38 87 LYS A C 1
ATOM 719 O O . LYS A 1 87 ? 4.620 8.096 -6.479 1.00 78.38 87 LYS A O 1
ATOM 724 N N . GLN A 1 88 ? 3.179 9.714 -5.797 1.00 68.44 88 GLN A N 1
ATOM 725 C CA . GLN A 1 88 ? 3.064 10.417 -7.076 1.00 68.44 88 GLN A CA 1
ATOM 726 C C . GLN A 1 88 ? 4.294 11.286 -7.334 1.00 68.44 88 GLN A C 1
ATOM 728 O O . GLN A 1 88 ? 4.858 11.822 -6.350 1.00 68.44 88 GLN A O 1
#

Foldseek 3Di:
DPCVVVVVVVVVVVVVVVVVVVVVVVVVVVPDPQDKDKDKDWDDPVCVVVVVVVVVVAWDFDDKDWDWDCPDPDIDIIIMTMTMHGDD

Radius of gyration: 28.69 Å; chains: 1; bounding box: 64×16×83 Å

Sequence (88 aa):
MRSRPYRLLLVAALIGALLLCWSVYAQEKKSSRIVWEYRMVSVQWDEISKLSELGAQGWELAFVRKEEEMLGNVRHSTVIYYLKRPKQ

Secondary structure (DSSP, 8-state):
--SHHHHHHHHHHHHHHHHHHHHHHHHHHHS---PEEEEEEEE-GGGHHHHHHHHHTTPEEEEEEEEEEEETTEEEEEEEEEEEEE--

pLDDT: mean 79.51, std 10.42, range [52.38, 91.75]